Protein AF-A0A7S2ALZ5-F1 (afdb_monomer)

Sequence (145 aa):
DPTLLHVAWLVGDALRTEEKAVDFDRRNCAAEAILHHKRASARLAEAASLCPEGHPDKAAIADHAQDIATRTVYLQSLGGATATLPLEDHVGELEVTSLDLKAGVPPPPEQDVAALVAASGVSGQSAPLTEEGCRLVLALKSPEE

Foldseek 3Di:
DLLLLQLLQLQLVLVVLQVQLLVCLVVLVLVSNLVSLLSSLVSLCVSLVSDDPPDPLSVLSNQQSVLSVVVSVQSVVCVSDRDPDHSCVRHPDRDDDPRDSVSRDHDDPPDPPVNVVVVVPPPPPPPPCDPVVVVVVVVVPDDDD

Solvent-accessible surface area (backbone atoms only — not comparable to full-atom values): 8176 Å² total; per-residue (Å²): 107,76,60,60,27,39,29,18,23,31,43,47,52,15,52,62,34,32,55,52,12,51,55,26,46,78,68,66,37,54,70,61,14,40,55,25,23,52,56,15,20,52,31,19,43,50,21,29,71,66,41,57,90,87,45,86,44,32,60,51,38,37,50,48,17,50,25,32,45,51,45,32,52,52,57,58,72,45,74,79,53,79,81,85,70,65,65,69,84,43,39,76,83,82,75,66,87,80,69,56,50,85,69,28,44,79,76,78,81,77,77,49,68,68,54,50,51,63,71,66,66,68,72,80,69,71,71,76,86,40,73,68,57,54,49,54,59,53,57,74,69,54,78,83,130

Radius of gyration: 22.38 Å; Cα contacts 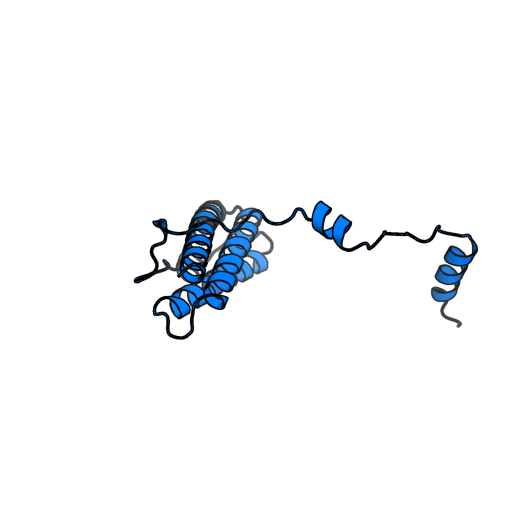(8 Å, |Δi|>4): 146; chains: 1; bounding box: 70×32×41 Å

pLDDT: mean 85.73, std 15.52, range [47.19, 98.31]

Organism: NCBI:txid327968

Nearest PDB structures (foldseek):
  6gsj-assembly1_BI  TM=6.627E-01  e=7.448E-01  Thermus thermophilus HB8
  2cpt-assembly1_A  TM=7.085E-01  e=2.474E+00  Homo sapiens
  6gow-assembly1_E  TM=6.614E-01  e=2.238E+00  Bacillus subtilis
  6ch3-assembly1_B  TM=7.756E-01  e=5.788E+00  Salmonella enterica subsp. enterica serovar Typhimurium str. LT2
  9ftz-assembly1_S  TM=4.470E-01  e=5.788E+00  Mycolicibacterium smegmatis

Structure (mmCIF, N/CA/C/O backbone):
data_AF-A0A7S2ALZ5-F1
#
_entry.id   AF-A0A7S2ALZ5-F1
#
loop_
_atom_site.group_PDB
_atom_site.id
_atom_site.type_symbol
_atom_site.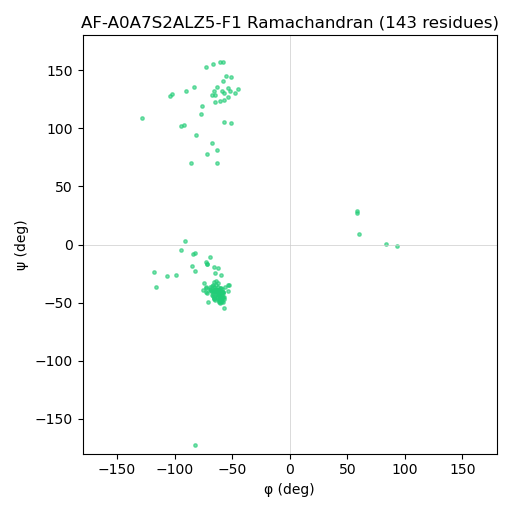label_atom_id
_atom_site.label_alt_id
_atom_site.label_comp_id
_atom_site.label_asym_id
_atom_site.label_entity_id
_atom_site.label_seq_id
_atom_site.pdbx_PDB_ins_code
_atom_site.Cartn_x
_atom_site.Cartn_y
_atom_site.Cartn_z
_atom_site.occupancy
_atom_site.B_iso_or_equiv
_atom_site.auth_seq_id
_atom_site.auth_comp_id
_atom_site.auth_asym_id
_atom_site.auth_atom_id
_atom_site.pdbx_PDB_model_num
ATOM 1 N N . ASP A 1 1 ? -16.090 4.361 17.098 1.00 82.56 1 ASP A N 1
ATOM 2 C CA . ASP A 1 1 ? -14.777 4.049 17.683 1.00 82.56 1 ASP A CA 1
ATOM 3 C C . ASP A 1 1 ? -13.731 4.894 16.960 1.00 82.56 1 ASP A C 1
ATOM 5 O O . ASP A 1 1 ? -13.648 4.769 15.741 1.00 82.56 1 ASP A O 1
ATOM 9 N N . PRO A 1 2 ? -13.012 5.799 17.650 1.00 86.06 2 PRO A N 1
ATOM 10 C CA . PRO A 1 2 ? -11.978 6.639 17.042 1.00 86.06 2 PRO A CA 1
ATOM 11 C C . PRO A 1 2 ? -10.908 5.848 16.280 1.00 86.06 2 PRO A C 1
ATOM 13 O O . PRO A 1 2 ? -10.455 6.305 15.234 1.00 86.06 2 PRO A O 1
ATOM 16 N N . THR A 1 3 ? -10.554 4.648 16.751 1.00 90.81 3 THR A N 1
ATOM 17 C CA . THR A 1 3 ? -9.565 3.791 16.084 1.00 90.81 3 THR A CA 1
ATOM 18 C C . THR A 1 3 ? -10.081 3.323 14.728 1.00 90.81 3 THR A C 1
ATOM 20 O O . THR A 1 3 ? -9.388 3.464 13.726 1.00 90.81 3 THR A O 1
ATOM 23 N N . LEU A 1 4 ? -11.331 2.855 14.654 1.00 92.56 4 LEU A N 1
ATOM 24 C CA . LEU A 1 4 ? -11.939 2.426 13.388 1.00 92.56 4 LEU A CA 1
ATOM 25 C C . LEU A 1 4 ? -12.124 3.582 12.395 1.00 92.56 4 LEU A C 1
ATOM 27 O O . LEU A 1 4 ? -11.995 3.366 11.195 1.00 92.56 4 LEU A O 1
ATOM 31 N N . LEU A 1 5 ? -12.372 4.809 12.869 1.00 93.12 5 LEU A N 1
ATOM 32 C CA . LEU A 1 5 ? -12.410 5.993 11.998 1.00 93.12 5 LEU A CA 1
ATOM 33 C C . LEU A 1 5 ? -11.033 6.299 11.396 1.00 93.12 5 LEU A C 1
ATOM 35 O O . LEU A 1 5 ? -10.941 6.707 10.239 1.00 93.12 5 LEU A O 1
ATOM 39 N N . HIS A 1 6 ? -9.964 6.089 12.161 1.00 93.25 6 HIS A N 1
ATOM 40 C CA . HIS A 1 6 ? -8.606 6.253 11.660 1.00 93.25 6 HIS A CA 1
ATOM 41 C C . HIS A 1 6 ? -8.217 5.135 10.679 1.00 93.25 6 HIS A C 1
ATOM 43 O O . HIS A 1 6 ? -7.687 5.426 9.609 1.00 93.25 6 HIS A O 1
ATOM 49 N N . VAL A 1 7 ? -8.576 3.880 10.975 1.00 95.50 7 VAL A N 1
ATOM 50 C CA . VAL A 1 7 ? -8.425 2.743 10.047 1.00 95.50 7 VAL A CA 1
ATOM 51 C C . VAL A 1 7 ? -9.174 3.018 8.737 1.00 95.50 7 VAL A C 1
ATOM 53 O O . VAL A 1 7 ? -8.593 2.884 7.665 1.00 95.50 7 VAL A O 1
ATOM 56 N N . ALA A 1 8 ? -10.425 3.485 8.803 1.00 95.56 8 ALA A N 1
ATOM 57 C CA . ALA A 1 8 ? -11.212 3.867 7.628 1.00 95.56 8 ALA A CA 1
ATOM 58 C C . ALA A 1 8 ? -10.537 4.958 6.793 1.00 95.56 8 ALA A C 1
ATOM 60 O O . ALA A 1 8 ? -10.517 4.880 5.563 1.00 95.56 8 ALA A O 1
ATOM 61 N N . TRP A 1 9 ? -9.942 5.955 7.451 1.00 95.38 9 TRP A N 1
ATOM 62 C CA . TRP A 1 9 ? -9.183 6.984 6.756 1.00 95.38 9 TRP A CA 1
ATOM 63 C C . TRP A 1 9 ? -7.930 6.427 6.075 1.00 95.38 9 TRP A C 1
ATOM 65 O O . TRP A 1 9 ? -7.713 6.731 4.901 1.00 95.38 9 TRP A O 1
ATOM 75 N N . LEU A 1 10 ? -7.135 5.606 6.773 1.00 96.62 10 LEU A N 1
ATOM 76 C CA . LEU A 1 10 ? -5.918 4.996 6.228 1.00 96.62 10 LEU A CA 1
ATOM 77 C C . LEU A 1 10 ? -6.230 4.149 4.993 1.00 96.62 10 LEU A C 1
ATOM 79 O O . LEU A 1 10 ? -5.565 4.301 3.968 1.00 96.62 10 LEU A O 1
ATOM 83 N N . VAL A 1 11 ? -7.277 3.319 5.062 1.00 97.31 11 VAL A N 1
ATOM 84 C CA . VAL A 1 11 ? -7.745 2.511 3.926 1.00 97.31 11 VAL A CA 1
ATOM 85 C C . VAL A 1 11 ? -8.172 3.417 2.771 1.00 97.31 11 VAL A C 1
ATOM 87 O O . VAL A 1 11 ? -7.693 3.257 1.652 1.00 97.31 11 VAL A O 1
ATOM 90 N N . GLY A 1 12 ? -9.005 4.429 3.028 1.00 95.94 12 GLY A N 1
ATOM 91 C CA . GLY A 1 12 ? -9.437 5.362 1.986 1.00 95.94 12 GLY A CA 1
ATOM 92 C C . GLY A 1 12 ? -8.280 6.140 1.341 1.00 95.94 12 GLY A C 1
ATOM 93 O O . GLY A 1 12 ? -8.304 6.399 0.137 1.00 95.94 12 GLY A O 1
ATOM 94 N N . ASP A 1 13 ? -7.263 6.526 2.115 1.00 95.94 13 ASP A N 1
ATOM 95 C CA . ASP A 1 13 ? -6.073 7.213 1.599 1.00 95.94 13 ASP A CA 1
ATOM 96 C C . ASP A 1 13 ? -5.146 6.291 0.809 1.00 95.94 13 ASP A C 1
ATOM 98 O O . ASP A 1 13 ? -4.592 6.700 -0.217 1.00 95.94 13 ASP A O 1
ATOM 102 N N . ALA A 1 14 ? -5.023 5.037 1.240 1.00 97.25 14 ALA A N 1
ATOM 103 C CA . ALA A 1 14 ? -4.302 4.019 0.500 1.00 97.25 14 ALA A CA 1
ATOM 104 C C . ALA A 1 14 ? -4.936 3.770 -0.870 1.00 97.25 14 ALA A C 1
ATOM 106 O O . ALA A 1 14 ? -4.219 3.847 -1.861 1.00 97.25 14 ALA A O 1
ATOM 107 N N . LEU A 1 15 ? -6.260 3.595 -0.947 1.00 96.56 15 LEU A N 1
ATOM 108 C CA . LEU A 1 15 ? -6.970 3.339 -2.208 1.00 96.56 15 LEU A CA 1
ATOM 109 C C . LEU A 1 15 ? -6.812 4.490 -3.216 1.00 96.56 15 LEU A C 1
ATOM 111 O O . LEU A 1 15 ? -6.507 4.265 -4.384 1.00 96.56 15 LEU A O 1
ATOM 115 N N . ARG A 1 16 ? -6.911 5.751 -2.771 1.00 95.81 16 ARG A N 1
ATOM 116 C CA . ARG A 1 16 ? -6.633 6.917 -3.641 1.00 95.81 16 ARG A CA 1
ATOM 117 C C . ARG A 1 16 ? -5.177 6.983 -4.102 1.00 95.81 16 ARG A C 1
ATOM 119 O O . ARG A 1 16 ? -4.868 7.547 -5.151 1.00 95.81 16 ARG A O 1
ATOM 126 N N . THR A 1 17 ? -4.254 6.504 -3.272 1.00 97.25 17 THR A N 1
ATOM 127 C CA . THR A 1 17 ? -2.826 6.463 -3.606 1.00 97.25 17 THR A CA 1
ATOM 128 C C . THR A 1 17 ? -2.531 5.335 -4.588 1.00 97.25 17 THR A C 1
ATOM 130 O O . THR A 1 17 ? -1.747 5.527 -5.514 1.00 97.25 17 THR A O 1
ATOM 133 N N . GLU A 1 18 ? -3.181 4.193 -4.407 1.00 97.81 18 GLU A N 1
ATOM 134 C CA . GLU A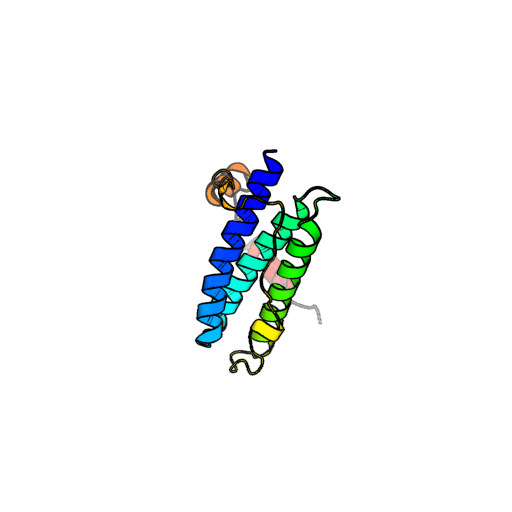 1 18 ? -3.115 3.031 -5.280 1.00 97.81 18 GLU A CA 1
ATOM 135 C C . GLU A 1 18 ? -3.676 3.333 -6.668 1.00 97.81 18 GLU A C 1
ATOM 137 O O . GLU A 1 18 ? -3.019 3.016 -7.649 1.00 97.81 18 GLU A O 1
ATOM 142 N N . GLU A 1 19 ? -4.802 4.040 -6.778 1.00 97.00 19 GLU A N 1
ATOM 143 C CA . GLU A 1 19 ? -5.361 4.455 -8.073 1.00 97.00 19 GLU A CA 1
ATOM 144 C C . GLU A 1 19 ? -4.327 5.215 -8.929 1.00 97.00 19 GLU A C 1
ATOM 146 O O . GLU A 1 19 ? -4.189 4.979 -10.131 1.00 97.00 19 GLU A O 1
ATOM 151 N N . LYS A 1 20 ? -3.519 6.076 -8.296 1.00 97.44 20 LYS A N 1
ATOM 152 C CA . LYS A 1 20 ? -2.401 6.761 -8.967 1.00 97.44 20 LYS A CA 1
ATOM 153 C C . LYS A 1 20 ? -1.290 5.793 -9.359 1.00 97.44 20 LYS A C 1
ATOM 155 O O . LYS A 1 20 ? -0.713 5.942 -10.432 1.00 97.44 20 LYS A O 1
ATOM 160 N N . ALA A 1 21 ? -0.971 4.830 -8.494 1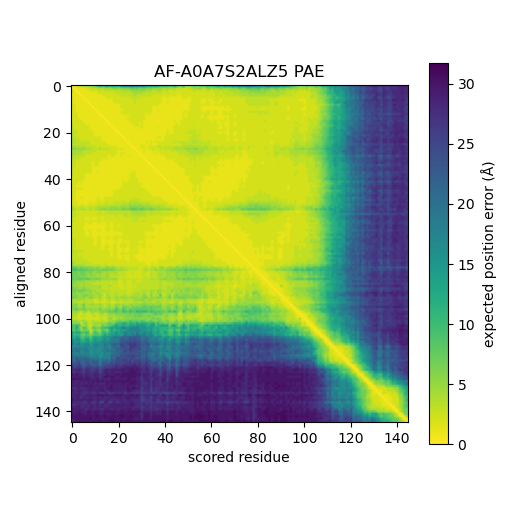.00 97.00 21 ALA A N 1
ATOM 161 C CA . ALA A 1 21 ? 0.015 3.796 -8.793 1.00 97.00 21 ALA A CA 1
ATOM 162 C C . ALA A 1 21 ? -0.396 2.991 -10.033 1.00 97.00 21 ALA A C 1
ATOM 164 O O . ALA A 1 21 ? 0.423 2.809 -10.928 1.00 97.00 21 ALA A O 1
ATOM 165 N N . VAL A 1 22 ? -1.674 2.611 -10.117 1.00 96.81 22 VAL A N 1
ATOM 166 C CA . VAL A 1 22 ? -2.269 1.884 -11.243 1.00 96.81 22 VAL A CA 1
ATOM 167 C C . VAL A 1 22 ? -2.175 2.688 -12.544 1.00 96.81 22 VAL A C 1
ATOM 169 O O . VAL A 1 22 ? -1.803 2.120 -13.570 1.00 96.81 22 VAL A O 1
ATOM 172 N N . ASP A 1 23 ? -2.461 3.999 -12.531 1.00 97.06 23 ASP A N 1
ATOM 173 C CA . ASP A 1 23 ? -2.283 4.851 -13.725 1.00 97.06 23 ASP A CA 1
ATOM 174 C C . ASP A 1 23 ? -0.825 4.848 -14.205 1.00 97.06 23 ASP A C 1
ATOM 176 O O . ASP 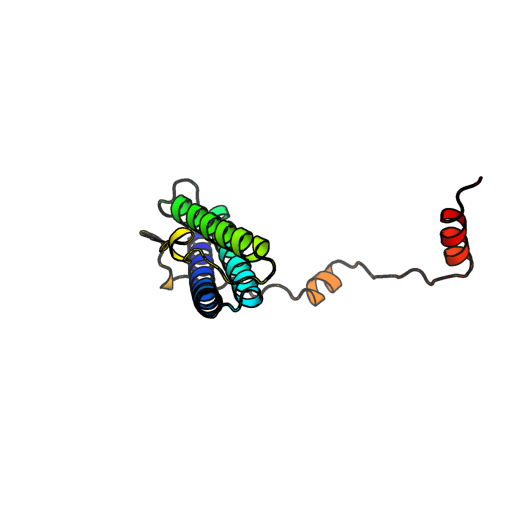A 1 23 ? -0.552 4.641 -15.389 1.00 97.06 23 ASP A O 1
ATOM 180 N N . PHE A 1 24 ? 0.128 5.020 -13.284 1.00 96.94 24 PHE A N 1
ATOM 181 C CA . PHE A 1 24 ? 1.549 4.990 -13.624 1.00 96.94 24 PHE A CA 1
ATOM 182 C C . PHE A 1 24 ? 2.017 3.614 -14.108 1.00 96.94 24 PHE A C 1
ATOM 184 O O . PHE A 1 24 ? 2.776 3.553 -15.076 1.00 96.94 24 PHE A O 1
ATOM 191 N N . ASP A 1 25 ? 1.552 2.524 -13.492 1.00 95.12 25 ASP A N 1
ATOM 192 C CA . ASP A 1 25 ? 1.874 1.149 -13.894 1.00 95.12 25 ASP A CA 1
ATOM 193 C C . ASP A 1 25 ? 1.398 0.896 -15.334 1.00 95.12 25 ASP A C 1
ATOM 195 O O . ASP A 1 25 ? 2.198 0.572 -16.213 1.00 95.12 25 ASP A O 1
ATOM 199 N N . ARG A 1 26 ? 0.133 1.223 -15.633 1.00 94.12 26 ARG A N 1
ATOM 200 C CA . ARG A 1 26 ? -0.455 1.101 -16.982 1.00 94.12 26 ARG A CA 1
ATOM 201 C C . ARG A 1 26 ? 0.266 1.939 -18.039 1.00 94.12 26 ARG A C 1
ATOM 203 O O . ARG A 1 26 ? 0.247 1.597 -19.221 1.00 94.12 26 ARG A O 1
ATOM 210 N N . ARG A 1 27 ? 0.914 3.031 -17.631 1.00 94.81 27 ARG A N 1
ATOM 211 C CA . ARG A 1 27 ? 1.710 3.913 -18.500 1.00 94.81 27 ARG A CA 1
ATOM 212 C C . ARG A 1 27 ? 3.187 3.520 -18.584 1.00 94.81 27 ARG A C 1
ATOM 214 O O . ARG A 1 27 ? 3.946 4.213 -19.258 1.00 94.81 27 ARG A O 1
ATOM 221 N N . ASN A 1 28 ? 3.597 2.421 -17.945 1.00 93.12 28 ASN A N 1
ATOM 222 C CA . ASN A 1 28 ? 4.988 1.975 -17.814 1.00 93.12 28 ASN A CA 1
ATOM 223 C C . ASN A 1 28 ? 5.915 2.995 -17.121 1.00 93.12 28 ASN A C 1
ATOM 225 O O . ASN A 1 28 ? 7.130 2.992 -17.324 1.00 93.12 28 ASN A O 1
ATOM 229 N N . CYS A 1 29 ? 5.363 3.852 -16.263 1.00 95.50 29 CYS A N 1
ATOM 230 C CA . CYS A 1 29 ? 6.114 4.758 -15.395 1.00 95.50 29 CYS A CA 1
ATOM 231 C C . CYS A 1 29 ? 6.495 4.028 -14.096 1.00 95.50 29 CYS A C 1
ATOM 233 O O . CYS A 1 29 ? 5.938 4.279 -13.026 1.00 95.50 29 CYS A O 1
ATOM 235 N N . ALA A 1 30 ? 7.414 3.061 -14.199 1.00 95.19 30 ALA A N 1
ATOM 236 C CA . ALA A 1 30 ? 7.697 2.112 -13.120 1.00 95.19 30 ALA A CA 1
ATOM 237 C C . ALA A 1 30 ? 8.167 2.777 -11.813 1.00 95.19 30 ALA A C 1
ATOM 239 O O . ALA A 1 30 ? 7.788 2.333 -10.732 1.00 95.19 30 ALA A O 1
ATOM 240 N N . ALA A 1 31 ? 8.970 3.844 -11.881 1.00 96.25 31 ALA A N 1
ATOM 241 C CA . ALA A 1 31 ? 9.493 4.510 -10.686 1.00 96.25 31 ALA A CA 1
ATOM 242 C C . ALA A 1 31 ? 8.375 5.166 -9.857 1.00 96.25 31 ALA A C 1
ATOM 244 O O . ALA A 1 31 ? 8.309 4.990 -8.637 1.00 96.25 31 ALA A O 1
ATOM 245 N N . GLU A 1 32 ? 7.471 5.883 -10.522 1.00 97.56 32 GLU A N 1
ATOM 246 C CA . GLU A 1 32 ? 6.300 6.505 -9.917 1.00 97.56 32 GLU A CA 1
ATOM 247 C C . GLU A 1 32 ? 5.307 5.451 -9.414 1.00 97.56 32 GLU A C 1
ATOM 249 O O . GLU A 1 32 ? 4.827 5.560 -8.283 1.00 97.56 32 GLU A O 1
ATOM 254 N N . ALA A 1 33 ? 5.062 4.394 -10.196 1.00 97.12 33 ALA A N 1
ATOM 255 C CA . ALA A 1 33 ? 4.212 3.276 -9.791 1.00 97.12 33 ALA A CA 1
ATOM 256 C C . ALA A 1 33 ? 4.728 2.616 -8.501 1.00 97.12 33 ALA A C 1
ATOM 258 O O . ALA A 1 33 ? 3.983 2.485 -7.531 1.00 97.12 33 ALA A O 1
ATOM 259 N N . ILE A 1 34 ? 6.027 2.294 -8.434 1.00 97.56 34 ILE A N 1
ATOM 260 C CA . ILE A 1 34 ? 6.682 1.724 -7.244 1.00 97.56 34 ILE A CA 1
ATOM 261 C C . ILE A 1 34 ? 6.529 2.650 -6.034 1.00 97.56 34 ILE A C 1
ATOM 263 O O . ILE A 1 34 ? 6.232 2.186 -4.932 1.00 97.56 34 ILE A O 1
ATOM 267 N N . LEU A 1 35 ? 6.744 3.958 -6.210 1.00 98.00 35 LEU A N 1
ATOM 268 C CA . LEU A 1 35 ? 6.614 4.927 -5.122 1.00 98.00 35 LEU A CA 1
ATOM 269 C C . LEU A 1 35 ? 5.191 4.936 -4.549 1.00 98.00 35 LEU A C 1
ATOM 271 O O . LEU A 1 35 ? 5.016 4.933 -3.328 1.00 98.00 35 LEU A O 1
ATOM 275 N N . HIS A 1 36 ? 4.184 4.969 -5.419 1.00 97.88 36 HIS A N 1
ATOM 276 C CA . HIS A 1 36 ? 2.789 5.026 -5.004 1.00 97.88 36 HIS A CA 1
ATOM 277 C C . HIS A 1 36 ? 2.296 3.692 -4.429 1.00 97.88 36 HIS A C 1
ATOM 279 O O . HIS A 1 36 ? 1.670 3.710 -3.370 1.00 97.88 36 HIS A O 1
ATOM 285 N N . HIS A 1 37 ? 2.665 2.547 -5.013 1.00 98.25 37 HIS A N 1
ATOM 286 C CA . HIS A 1 37 ? 2.339 1.234 -4.450 1.00 98.25 37 HIS A CA 1
ATOM 287 C C . HIS A 1 37 ? 2.931 1.046 -3.048 1.00 98.25 37 HIS A C 1
ATOM 289 O O . HIS A 1 37 ? 2.196 0.684 -2.135 1.00 98.25 37 HIS A O 1
ATOM 295 N N . LYS A 1 38 ? 4.202 1.410 -2.816 1.00 98.19 38 LYS A N 1
ATOM 296 C CA . LYS A 1 38 ? 4.805 1.360 -1.466 1.00 98.19 38 LYS A CA 1
ATOM 297 C C . LYS A 1 38 ? 4.048 2.197 -0.442 1.00 98.19 38 LYS A C 1
ATOM 299 O O . LYS A 1 38 ? 3.906 1.808 0.712 1.00 98.19 38 LYS A O 1
ATOM 304 N N . ARG A 1 39 ? 3.599 3.384 -0.851 1.00 97.88 39 ARG A N 1
ATOM 305 C CA . ARG A 1 39 ? 2.846 4.295 0.017 1.00 97.88 39 ARG A CA 1
ATOM 306 C C . ARG A 1 39 ? 1.454 3.762 0.341 1.00 97.88 39 ARG A C 1
ATOM 308 O O . ARG A 1 39 ? 0.990 3.996 1.455 1.00 97.88 39 ARG A O 1
ATOM 315 N N . ALA A 1 40 ? 0.802 3.099 -0.611 1.00 98.12 40 ALA A N 1
ATOM 316 C CA . ALA A 1 40 ? -0.494 2.464 -0.409 1.00 98.12 40 ALA A CA 1
ATOM 317 C C . ALA A 1 40 ? -0.370 1.219 0.484 1.00 98.12 40 ALA A C 1
ATOM 319 O O . ALA A 1 40 ? -1.061 1.135 1.497 1.00 98.12 40 ALA A O 1
ATOM 320 N N . SER A 1 41 ? 0.574 0.316 0.189 1.00 98.25 41 SER A N 1
ATOM 321 C CA . SER A 1 41 ? 0.787 -0.901 0.982 1.00 98.25 41 SER A CA 1
ATOM 322 C C . SER A 1 41 ? 1.164 -0.591 2.429 1.00 98.25 41 SER A C 1
ATOM 324 O O . SER A 1 41 ? 0.647 -1.225 3.342 1.00 98.25 41 SER A O 1
ATOM 326 N N . ALA A 1 42 ? 2.009 0.420 2.665 1.00 98.06 42 ALA A N 1
ATOM 327 C CA . ALA A 1 42 ? 2.381 0.834 4.017 1.00 98.06 42 ALA A CA 1
ATOM 328 C C . ALA A 1 42 ? 1.169 1.315 4.834 1.00 98.06 42 ALA A C 1
ATOM 330 O O . ALA A 1 42 ? 1.012 0.916 5.984 1.00 98.06 42 ALA A O 1
ATOM 331 N N . ARG A 1 43 ? 0.281 2.116 4.228 1.00 97.44 43 ARG A N 1
ATOM 332 C CA . ARG A 1 43 ? -0.948 2.595 4.882 1.00 97.44 43 ARG A CA 1
ATOM 333 C C . ARG A 1 43 ? -1.933 1.469 5.176 1.00 97.44 43 ARG A C 1
ATOM 335 O O . ARG A 1 43 ? -2.559 1.479 6.229 1.00 97.44 43 ARG A O 1
ATOM 342 N N . LEU A 1 44 ? -2.082 0.504 4.267 1.00 98.25 44 LEU A N 1
ATOM 343 C CA . LEU A 1 44 ? -2.950 -0.657 4.494 1.00 98.25 44 LEU A CA 1
ATOM 344 C C . LEU A 1 44 ? -2.383 -1.572 5.581 1.00 98.25 44 LEU A C 1
ATOM 346 O O . LEU A 1 44 ? -3.131 -2.025 6.439 1.00 98.25 44 LEU A O 1
ATOM 350 N N . ALA A 1 45 ? -1.065 -1.782 5.607 1.00 98.19 45 ALA A N 1
ATOM 351 C CA . ALA A 1 45 ? -0.409 -2.534 6.672 1.00 98.19 45 ALA A CA 1
ATOM 352 C C . ALA A 1 45 ? -0.588 -1.852 8.040 1.00 98.19 45 ALA A C 1
ATOM 354 O O . ALA A 1 45 ? -0.899 -2.515 9.031 1.00 98.19 45 ALA A O 1
ATOM 355 N N . GLU A 1 46 ? -0.461 -0.524 8.093 1.00 97.62 46 GLU A N 1
ATOM 356 C CA . GLU A 1 46 ? -0.764 0.259 9.292 1.00 97.62 46 GLU A CA 1
ATOM 357 C C . GLU A 1 46 ? -2.237 0.107 9.698 1.00 97.62 46 GLU A C 1
ATOM 359 O O . GLU A 1 46 ? -2.526 -0.245 10.844 1.00 97.62 46 GLU A O 1
ATOM 364 N N . ALA A 1 47 ? -3.167 0.266 8.752 1.00 96.94 47 ALA A N 1
ATOM 365 C CA . ALA A 1 47 ? -4.598 0.097 8.983 1.00 96.94 47 ALA A CA 1
ATOM 366 C C . ALA A 1 47 ? -4.929 -1.296 9.540 1.00 96.94 47 ALA A C 1
ATOM 368 O O . ALA A 1 47 ? -5.658 -1.403 10.526 1.00 96.94 47 ALA A O 1
ATOM 369 N N . ALA A 1 48 ? -4.355 -2.355 8.965 1.00 97.50 48 ALA A N 1
ATOM 370 C CA . ALA A 1 48 ? -4.512 -3.725 9.442 1.00 97.50 48 ALA A CA 1
ATOM 371 C C . ALA A 1 48 ? -3.958 -3.908 10.864 1.00 97.50 48 ALA A C 1
ATOM 373 O O . ALA A 1 48 ? -4.580 -4.593 11.678 1.00 97.50 48 ALA A O 1
ATOM 374 N N . SER A 1 49 ? -2.825 -3.275 11.190 1.00 97.50 49 SER A N 1
ATOM 375 C CA . SER A 1 49 ? -2.229 -3.353 12.531 1.00 97.50 49 SER A CA 1
ATOM 376 C C . SER A 1 49 ? -3.086 -2.678 13.609 1.00 97.50 49 SER A C 1
ATOM 378 O O . SER A 1 49 ? -3.170 -3.176 14.730 1.00 97.50 49 SER A O 1
ATOM 380 N N . LEU A 1 50 ? -3.766 -1.581 13.258 1.00 96.31 50 LEU A N 1
ATOM 381 C CA . LEU A 1 50 ? -4.655 -0.831 14.150 1.00 96.31 50 LEU A CA 1
ATOM 382 C C . LEU A 1 50 ? -6.073 -1.412 14.208 1.00 96.31 50 LEU A C 1
ATOM 384 O O . LEU A 1 50 ? -6.832 -1.114 15.132 1.00 96.31 50 LEU A O 1
ATOM 388 N N . CYS A 1 51 ? -6.445 -2.235 13.228 1.00 96.12 51 CYS A N 1
ATOM 389 C CA . CYS A 1 51 ? -7.747 -2.876 13.177 1.00 96.12 51 CYS A CA 1
ATOM 390 C C . CYS A 1 51 ? -7.885 -3.905 14.323 1.00 96.12 51 CYS A C 1
ATOM 392 O O . CYS A 1 51 ? -7.005 -4.765 14.484 1.00 96.12 51 CYS A O 1
ATOM 394 N N . PRO A 1 52 ? -8.971 -3.853 15.123 1.00 95.81 52 PRO A N 1
ATOM 395 C CA . PRO A 1 52 ? -9.196 -4.788 16.220 1.00 95.81 52 PRO A CA 1
ATOM 396 C C . PRO A 1 52 ? -9.161 -6.251 15.774 1.00 95.81 52 PRO A C 1
ATOM 398 O O . PRO A 1 52 ? -9.631 -6.602 14.689 1.00 95.81 52 PRO A O 1
ATOM 401 N N . GLU A 1 53 ? -8.646 -7.122 16.641 1.00 94.38 53 GLU A N 1
ATOM 402 C CA . GLU A 1 53 ? -8.714 -8.566 16.415 1.00 94.38 53 GLU A CA 1
ATOM 403 C C . GLU A 1 53 ? -10.172 -9.026 16.287 1.00 94.38 53 GLU A C 1
ATOM 405 O O . GLU A 1 53 ? -11.026 -8.665 17.097 1.00 94.38 53 GLU A O 1
ATOM 410 N N . GLY A 1 54 ? -10.457 -9.818 15.250 1.00 92.44 54 GLY A N 1
ATOM 411 C CA . GLY A 1 54 ? -11.805 -10.302 14.941 1.00 92.44 54 GLY A CA 1
ATOM 412 C C . GLY A 1 54 ? -12.685 -9.340 14.134 1.00 92.44 54 GLY A C 1
ATOM 413 O O . GLY A 1 54 ? -13.822 -9.698 13.828 1.00 92.44 54 GLY A O 1
ATOM 414 N N . HIS A 1 55 ? -12.196 -8.153 13.756 1.00 95.44 55 HIS A N 1
ATOM 415 C CA . HIS A 1 55 ? -12.909 -7.297 12.806 1.00 95.44 55 HIS A CA 1
ATOM 416 C C . HIS A 1 55 ? -12.963 -7.972 11.420 1.00 95.44 55 HIS A C 1
ATOM 418 O O . HIS A 1 55 ? -11.920 -8.420 10.935 1.00 95.44 55 HIS A O 1
ATOM 424 N N . PRO A 1 56 ? -14.133 -8.035 10.753 1.00 96.12 56 PRO A N 1
ATOM 425 C CA . PRO A 1 56 ? -14.307 -8.826 9.530 1.00 96.12 56 PRO A CA 1
ATOM 426 C C . PRO A 1 56 ? -13.415 -8.359 8.373 1.00 96.12 56 PRO A C 1
ATOM 428 O O . PRO A 1 56 ? -12.925 -9.184 7.611 1.00 96.12 56 PRO A O 1
ATOM 431 N N . ASP A 1 57 ? -13.137 -7.056 8.283 1.00 96.56 57 ASP A N 1
ATOM 432 C CA . ASP A 1 57 ? -12.326 -6.497 7.192 1.00 96.56 57 ASP A CA 1
ATOM 433 C C . ASP A 1 57 ? -10.803 -6.589 7.436 1.00 96.56 57 ASP A C 1
ATOM 435 O O . ASP A 1 57 ? -10.019 -6.278 6.543 1.00 96.56 57 ASP A O 1
ATOM 439 N N . LYS A 1 58 ? -10.345 -6.997 8.633 1.00 97.00 58 LYS A N 1
ATOM 440 C CA . LYS A 1 58 ? -8.914 -6.945 8.996 1.00 97.00 58 LYS A CA 1
ATOM 441 C C . LYS A 1 58 ? -8.040 -7.793 8.069 1.00 97.00 58 LYS A C 1
ATOM 443 O O . LYS A 1 58 ? -6.991 -7.325 7.631 1.00 97.00 58 LYS A O 1
ATOM 448 N N . ALA A 1 59 ? -8.468 -9.026 7.796 1.00 96.88 59 ALA A N 1
ATOM 449 C CA . ALA A 1 59 ? -7.730 -9.950 6.939 1.00 96.88 59 ALA A CA 1
ATOM 450 C C . ALA A 1 59 ? -7.656 -9.425 5.499 1.00 96.88 59 ALA A C 1
ATOM 452 O O . ALA A 1 59 ? -6.565 -9.308 4.959 1.00 96.88 59 ALA A O 1
ATOM 453 N N . ALA A 1 60 ? -8.788 -8.981 4.941 1.00 97.44 60 ALA A N 1
ATOM 454 C CA . ALA A 1 60 ? -8.845 -8.423 3.591 1.00 97.44 60 ALA A CA 1
ATOM 455 C C . ALA A 1 60 ? -7.917 -7.206 3.414 1.00 97.44 60 ALA A C 1
ATOM 457 O O . ALA A 1 60 ? -7.211 -7.103 2.416 1.00 97.44 60 ALA A O 1
ATOM 458 N N . ILE A 1 61 ? -7.859 -6.306 4.406 1.00 98.00 61 ILE A N 1
ATOM 459 C CA . ILE A 1 61 ? -6.944 -5.152 4.380 1.00 98.00 61 ILE A CA 1
ATOM 460 C C . ILE A 1 61 ? -5.475 -5.610 4.388 1.00 98.00 61 ILE A C 1
ATOM 462 O O . ILE A 1 61 ? -4.652 -5.042 3.668 1.00 98.00 61 ILE A O 1
ATOM 466 N N . ALA A 1 62 ? -5.134 -6.613 5.204 1.00 98.12 62 ALA A N 1
ATOM 467 C CA . ALA A 1 62 ? -3.773 -7.136 5.304 1.00 98.12 62 ALA A CA 1
ATOM 468 C C . ALA A 1 62 ? -3.331 -7.859 4.021 1.00 98.12 62 ALA A C 1
ATOM 470 O O . ALA A 1 62 ? -2.218 -7.628 3.546 1.00 98.12 62 ALA A O 1
ATOM 471 N N . ASP A 1 63 ? -4.210 -8.682 3.451 1.00 97.69 63 ASP A N 1
ATOM 472 C CA . ASP A 1 63 ? -3.953 -9.421 2.215 1.00 97.69 63 ASP A CA 1
ATOM 473 C C . ASP A 1 63 ? -3.743 -8.446 1.047 1.00 97.69 63 ASP A C 1
ATOM 475 O O . ASP A 1 63 ? -2.722 -8.512 0.363 1.00 97.69 63 ASP A O 1
ATOM 479 N N . HIS A 1 64 ? -4.605 -7.430 0.914 1.00 98.12 64 HIS A N 1
ATOM 480 C CA . HIS A 1 64 ? -4.453 -6.399 -0.121 1.00 98.12 64 HIS A CA 1
ATOM 481 C C . HIS A 1 64 ? -3.150 -5.596 0.027 1.00 98.12 64 HIS A C 1
ATOM 483 O O . HIS A 1 64 ? -2.482 -5.267 -0.955 1.00 98.12 64 HIS A O 1
ATOM 489 N N . ALA A 1 65 ? -2.718 -5.316 1.263 1.00 98.31 65 ALA A N 1
ATOM 490 C CA . ALA A 1 65 ? -1.417 -4.689 1.507 1.00 98.31 65 ALA A CA 1
ATOM 491 C C . ALA A 1 65 ? -0.256 -5.547 0.968 1.00 98.31 65 ALA A C 1
ATOM 493 O O . ALA A 1 65 ? 0.705 -5.012 0.400 1.00 98.31 65 ALA A O 1
ATOM 494 N N . GLN A 1 66 ? -0.341 -6.868 1.147 1.00 98.19 66 GLN A N 1
ATOM 495 C CA . GLN A 1 66 ? 0.669 -7.828 0.708 1.00 98.19 66 GLN A CA 1
ATOM 496 C C . GLN A 1 66 ? 0.674 -8.009 -0.815 1.00 98.19 66 GLN A C 1
ATOM 498 O O . GLN A 1 66 ? 1.748 -8.095 -1.419 1.00 98.19 66 GLN A O 1
ATOM 503 N N . ASP A 1 67 ? -0.492 -8.001 -1.445 1.00 97.88 67 ASP A N 1
ATOM 504 C CA . ASP A 1 67 ? -0.667 -8.053 -2.898 1.00 97.88 67 ASP A CA 1
ATOM 505 C C . ASP A 1 67 ? 0.015 -6.857 -3.584 1.00 97.88 67 ASP A C 1
ATOM 507 O O . ASP A 1 67 ? 0.893 -7.017 -4.444 1.00 97.88 67 ASP A O 1
ATOM 511 N N . ILE A 1 68 ? -0.249 -5.639 -3.095 1.00 98.25 68 ILE A N 1
ATOM 512 C CA . ILE A 1 68 ? 0.420 -4.416 -3.569 1.00 98.25 68 ILE A CA 1
ATOM 513 C C . ILE A 1 68 ? 1.940 -4.471 -3.335 1.00 98.25 68 ILE A C 1
ATOM 515 O O . ILE A 1 68 ? 2.738 -4.044 -4.184 1.00 98.25 68 ILE A O 1
ATOM 519 N N . ALA A 1 69 ? 2.378 -4.988 -2.184 1.00 97.94 69 ALA A N 1
ATOM 520 C CA . ALA A 1 69 ? 3.801 -5.142 -1.889 1.00 97.94 69 ALA A CA 1
ATOM 521 C C . ALA A 1 69 ? 4.472 -6.133 -2.857 1.00 97.94 69 ALA A C 1
ATOM 523 O O . ALA A 1 69 ? 5.579 -5.877 -3.336 1.00 97.94 69 ALA A O 1
ATOM 524 N N . THR A 1 70 ? 3.785 -7.216 -3.214 1.00 97.94 70 THR A N 1
ATOM 525 C CA . THR A 1 70 ? 4.256 -8.194 -4.202 1.00 97.94 70 THR A CA 1
ATOM 526 C C . THR A 1 70 ? 4.398 -7.552 -5.581 1.00 97.94 70 THR A C 1
ATOM 528 O O . THR A 1 70 ? 5.454 -7.686 -6.207 1.00 97.94 70 THR A O 1
ATOM 531 N N . ARG A 1 71 ? 3.410 -6.757 -6.024 1.00 97.81 71 ARG A N 1
ATOM 532 C CA . ARG A 1 71 ? 3.513 -5.988 -7.278 1.00 97.81 71 ARG A CA 1
ATOM 533 C C . ARG A 1 71 ? 4.705 -5.036 -7.268 1.00 97.81 71 ARG A C 1
ATOM 535 O O . ARG A 1 71 ? 5.438 -4.942 -8.250 1.00 97.81 71 ARG A O 1
ATOM 542 N N . THR A 1 72 ? 4.946 -4.374 -6.139 1.00 97.81 72 THR A N 1
ATOM 543 C CA . THR A 1 72 ? 6.105 -3.491 -5.961 1.00 97.81 72 THR A CA 1
ATOM 544 C C . THR A 1 72 ? 7.420 -4.243 -6.174 1.00 97.81 72 THR A C 1
ATOM 546 O O . THR A 1 72 ? 8.279 -3.771 -6.919 1.00 97.81 72 THR A O 1
ATOM 549 N N . VAL A 1 73 ? 7.584 -5.412 -5.545 1.00 97.94 73 VAL A N 1
ATOM 550 C CA . VAL A 1 73 ? 8.790 -6.243 -5.689 1.00 97.94 73 VAL A CA 1
ATOM 551 C C . VAL A 1 73 ? 8.972 -6.690 -7.138 1.00 97.94 73 VAL A C 1
ATOM 553 O O . VAL A 1 73 ? 10.082 -6.599 -7.665 1.00 97.94 73 VAL A O 1
ATOM 556 N N . TYR A 1 74 ? 7.890 -7.102 -7.803 1.00 97.62 74 TYR A N 1
ATOM 557 C CA . TYR A 1 74 ? 7.916 -7.445 -9.223 1.00 97.62 74 TYR A CA 1
ATOM 558 C C . TYR A 1 74 ? 8.431 -6.278 -10.074 1.00 97.62 74 TYR A C 1
ATOM 560 O O . TYR A 1 74 ? 9.443 -6.431 -10.759 1.00 97.62 74 TYR A O 1
ATOM 568 N N . LEU A 1 75 ? 7.827 -5.090 -9.969 1.00 97.25 75 LEU A N 1
ATOM 569 C CA . LEU A 1 75 ? 8.252 -3.909 -10.730 1.00 97.25 75 LEU A CA 1
ATOM 570 C C . LEU A 1 75 ? 9.713 -3.525 -10.451 1.00 97.25 75 LEU A C 1
ATOM 572 O O . LEU A 1 75 ? 10.447 -3.157 -11.366 1.00 97.25 75 LEU A O 1
ATOM 576 N N . GLN A 1 76 ? 10.164 -3.639 -9.198 1.00 97.38 76 GLN A N 1
ATOM 577 C CA . GLN A 1 76 ? 11.564 -3.395 -8.842 1.00 97.38 76 GLN A CA 1
ATOM 578 C C . GLN A 1 76 ? 12.512 -4.412 -9.489 1.00 97.38 76 GLN A C 1
ATOM 580 O O . GLN A 1 76 ? 13.588 -4.031 -9.950 1.00 97.38 76 GLN A O 1
ATOM 585 N N . SER A 1 77 ? 12.117 -5.687 -9.547 1.00 97.50 77 SER A N 1
ATOM 586 C CA . SER A 1 77 ? 12.932 -6.763 -10.125 1.00 97.50 77 SER A CA 1
ATOM 587 C C . SER A 1 77 ? 13.181 -6.597 -11.626 1.00 97.50 77 SER A C 1
ATOM 589 O O . SER A 1 77 ? 14.195 -7.067 -12.136 1.00 97.50 77 SER A O 1
ATOM 591 N N . LEU A 1 78 ? 12.297 -5.877 -12.323 1.00 96.25 78 LEU A N 1
ATOM 592 C CA . LEU A 1 78 ? 12.430 -5.588 -13.750 1.00 96.25 78 LEU A CA 1
ATOM 593 C C . LEU A 1 78 ? 13.541 -4.577 -14.061 1.00 96.25 78 LEU A C 1
ATOM 595 O O . LEU A 1 78 ? 13.941 -4.459 -15.217 1.00 96.25 78 LEU A O 1
ATOM 599 N N . GLY A 1 79 ? 14.029 -3.816 -13.074 1.00 93.12 79 GLY A N 1
ATOM 600 C CA . GLY A 1 79 ? 15.128 -2.866 -13.279 1.00 93.12 79 GLY A CA 1
ATOM 601 C C . GLY A 1 79 ? 14.843 -1.793 -14.339 1.00 93.12 79 GLY A C 1
ATOM 602 O O . GLY A 1 79 ? 15.766 -1.327 -15.001 1.00 93.12 79 GLY A O 1
ATOM 603 N N . GLY A 1 80 ? 13.571 -1.424 -14.527 1.00 90.44 80 GLY A N 1
ATOM 604 C CA . GLY A 1 80 ? 13.128 -0.470 -15.550 1.00 90.44 80 GLY A CA 1
ATOM 605 C C . GLY A 1 80 ? 12.682 -1.101 -16.873 1.00 90.44 80 GLY A C 1
ATOM 606 O O . GLY A 1 80 ? 12.252 -0.374 -17.766 1.00 90.44 80 GLY A O 1
ATOM 607 N N . ALA A 1 81 ? 12.743 -2.429 -17.011 1.00 93.25 81 ALA A N 1
ATOM 608 C CA . ALA A 1 81 ? 12.084 -3.118 -18.115 1.00 93.25 81 ALA A CA 1
ATOM 609 C C . ALA A 1 81 ? 10.550 -3.004 -18.013 1.00 93.25 81 ALA A C 1
ATOM 611 O O . ALA A 1 81 ? 9.986 -2.823 -16.934 1.00 93.25 81 ALA A O 1
ATOM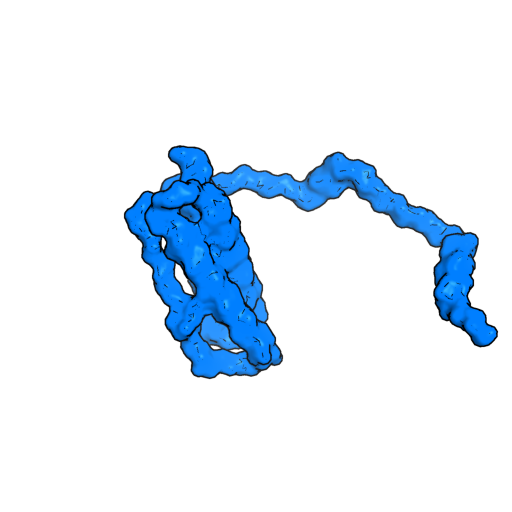 612 N N . THR A 1 82 ? 9.878 -3.127 -19.157 1.00 93.06 82 THR A N 1
ATOM 613 C CA . THR A 1 82 ? 8.414 -3.114 -19.261 1.00 93.06 82 THR A CA 1
ATOM 614 C C . THR A 1 82 ? 7.801 -4.294 -18.508 1.00 93.06 82 THR A C 1
ATOM 616 O O . THR A 1 82 ? 8.261 -5.429 -18.650 1.00 93.06 82 THR A O 1
ATOM 619 N N . ALA A 1 83 ? 6.740 -4.032 -17.743 1.00 94.38 83 ALA A N 1
ATOM 620 C CA . ALA A 1 83 ? 5.971 -5.080 -17.085 1.00 94.38 83 ALA A CA 1
ATOM 621 C C . ALA A 1 83 ? 5.291 -5.980 -18.125 1.00 94.38 83 ALA A C 1
ATOM 623 O O . ALA A 1 83 ? 4.615 -5.508 -19.037 1.00 94.38 83 ALA A O 1
ATOM 624 N N . THR A 1 84 ? 5.483 -7.288 -17.989 1.00 93.38 84 THR A N 1
ATOM 625 C CA . THR A 1 84 ? 4.875 -8.306 -18.858 1.00 93.38 84 THR A CA 1
ATOM 626 C C . THR A 1 84 ? 3.641 -8.938 -18.235 1.00 93.38 84 THR A C 1
ATOM 628 O O . THR A 1 84 ? 2.770 -9.411 -18.960 1.00 93.38 84 THR A O 1
ATOM 631 N N . LEU A 1 85 ? 3.568 -8.946 -16.904 1.00 93.94 85 LEU A N 1
ATOM 632 C CA . LEU A 1 85 ? 2.407 -9.416 -16.168 1.00 93.94 85 LEU A CA 1
ATOM 633 C C . LEU A 1 85 ? 1.453 -8.243 -15.922 1.00 93.94 85 LEU A C 1
ATOM 635 O O . LEU A 1 85 ? 1.913 -7.187 -15.453 1.00 93.94 85 LEU A O 1
ATOM 639 N N . PRO A 1 86 ? 0.150 -8.412 -16.196 1.00 93.44 86 PRO A N 1
ATOM 640 C CA . PRO A 1 86 ? -0.842 -7.400 -15.876 1.00 93.44 86 PRO A CA 1
ATOM 641 C C . PRO A 1 86 ? -0.867 -7.131 -14.366 1.00 93.44 86 PRO A C 1
ATOM 643 O O . PRO A 1 86 ? -0.410 -7.933 -13.543 1.00 93.44 86 PRO A O 1
ATOM 646 N N . LEU A 1 87 ? -1.347 -5.945 -14.005 1.00 93.12 87 LEU A N 1
ATOM 647 C CA . LEU A 1 87 ? -1.441 -5.527 -12.609 1.00 93.12 87 LEU A CA 1
ATOM 648 C C . LEU A 1 87 ? -2.429 -6.414 -11.846 1.00 93.12 87 LEU A C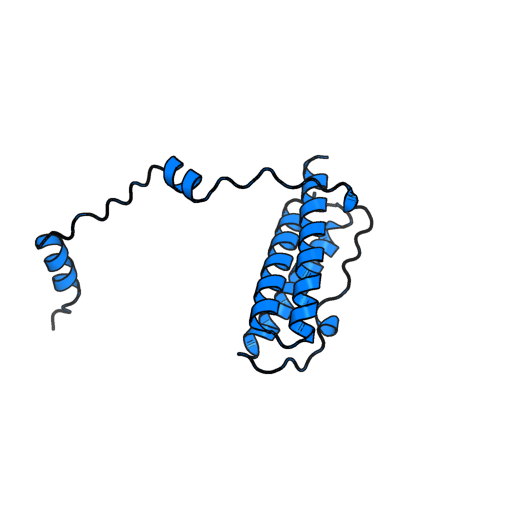 1
ATOM 650 O O . LEU A 1 87 ? -2.156 -6.806 -10.716 1.00 93.12 87 LEU A O 1
ATOM 654 N N . GLU A 1 88 ? -3.519 -6.781 -12.509 1.00 93.38 88 GLU A N 1
ATOM 655 C CA . GLU A 1 88 ? -4.644 -7.539 -11.970 1.00 93.38 88 GLU A CA 1
ATOM 656 C C . GLU A 1 88 ? -4.259 -8.979 -11.566 1.00 93.38 88 GLU A C 1
ATOM 658 O O . GLU A 1 88 ? -4.931 -9.581 -10.737 1.00 93.38 88 GLU A O 1
ATOM 663 N N . ASP A 1 89 ? -3.137 -9.508 -12.075 1.00 92.56 89 ASP A N 1
ATOM 664 C CA . ASP A 1 89 ? -2.574 -10.798 -11.634 1.00 92.56 89 ASP A CA 1
ATOM 665 C C . ASP A 1 89 ? -1.923 -10.718 -10.241 1.00 92.56 89 ASP A C 1
ATOM 667 O O . ASP A 1 89 ? -1.607 -11.746 -9.643 1.00 92.56 89 ASP A O 1
ATOM 671 N N . HIS A 1 90 ? -1.667 -9.505 -9.744 1.00 91.25 90 HIS A N 1
ATOM 672 C CA . HIS A 1 90 ? -1.034 -9.262 -8.447 1.00 91.25 90 HIS A CA 1
ATOM 673 C C . HIS A 1 90 ? -1.947 -8.540 -7.470 1.00 91.25 90 HIS A C 1
ATOM 675 O O . HIS A 1 90 ? -1.827 -8.768 -6.277 1.00 91.25 90 HIS A O 1
ATOM 681 N N . VAL A 1 91 ? -2.767 -7.613 -7.965 1.00 92.50 91 VAL A N 1
ATOM 682 C CA . VAL A 1 91 ? -3.533 -6.675 -7.147 1.00 92.50 91 VAL A CA 1
ATOM 683 C C . VAL A 1 91 ? -4.992 -6.749 -7.571 1.00 92.50 91 VAL A C 1
ATOM 685 O O . VAL A 1 91 ? -5.347 -6.317 -8.670 1.00 92.50 91 VAL A O 1
ATOM 688 N N . GLY A 1 92 ? -5.814 -7.332 -6.701 1.00 90.56 92 GLY A N 1
ATOM 689 C CA . GLY A 1 92 ? -7.263 -7.387 -6.862 1.00 90.56 92 GLY A CA 1
ATOM 690 C C . GLY A 1 92 ? -7.962 -6.112 -6.388 1.00 90.56 92 GLY A C 1
ATOM 691 O O . GLY A 1 92 ? -7.329 -5.118 -6.040 1.00 90.56 92 GLY A O 1
ATOM 692 N N . GLU A 1 93 ? -9.292 -6.138 -6.363 1.00 91.06 93 GLU A N 1
ATOM 693 C CA . GLU A 1 93 ? -10.073 -5.097 -5.692 1.00 91.06 93 GLU A CA 1
ATOM 694 C C . GLU A 1 93 ? -10.162 -5.398 -4.191 1.00 91.06 93 GLU A C 1
ATOM 696 O O . GLU A 1 93 ? -10.434 -6.530 -3.788 1.00 91.06 93 GLU A O 1
ATOM 701 N N . LEU A 1 94 ? -9.969 -4.377 -3.353 1.00 93.81 94 LEU A N 1
ATOM 702 C CA . LEU A 1 94 ? -10.201 -4.506 -1.918 1.00 93.81 94 LEU A CA 1
ATOM 703 C C . LEU A 1 94 ? -11.702 -4.460 -1.617 1.00 93.81 94 LEU A C 1
ATOM 705 O O . LEU A 1 94 ? -12.337 -3.406 -1.705 1.00 93.81 94 LEU A O 1
ATOM 709 N N . GLU A 1 95 ? -12.244 -5.582 -1.160 1.00 90.25 95 GLU A N 1
ATOM 710 C CA . GLU A 1 95 ? -13.617 -5.665 -0.671 1.00 90.25 95 GLU A CA 1
ATOM 711 C C . GLU A 1 95 ? -13.668 -5.425 0.845 1.00 90.25 95 GLU A C 1
ATOM 713 O O . GLU A 1 95 ? -13.349 -6.299 1.650 1.00 90.25 95 GLU A O 1
ATOM 718 N N . VAL A 1 96 ? -14.091 -4.223 1.249 1.00 89.25 96 VAL A N 1
ATOM 719 C CA . VAL A 1 96 ? -14.446 -3.916 2.644 1.00 89.25 96 VAL A CA 1
ATOM 720 C C . VAL A 1 96 ? -15.961 -3.911 2.806 1.00 89.25 96 VAL A C 1
ATOM 722 O O . VAL A 1 96 ? -16.683 -3.259 2.053 1.00 89.25 96 VAL A O 1
ATOM 725 N N . THR A 1 97 ? -16.453 -4.642 3.802 1.00 87.38 97 THR A N 1
ATOM 726 C CA . THR A 1 97 ? -17.891 -4.883 3.994 1.00 87.38 97 THR A CA 1
ATOM 727 C C . THR A 1 97 ? -18.482 -4.113 5.166 1.00 87.38 97 THR A C 1
ATOM 729 O O . THR A 1 97 ? -19.675 -3.807 5.157 1.00 87.38 97 THR A O 1
ATOM 732 N N . SER A 1 98 ? -17.669 -3.782 6.173 1.00 87.00 98 SER A N 1
ATOM 733 C CA . SER A 1 98 ? -18.140 -3.152 7.412 1.00 87.00 98 SER A CA 1
ATOM 734 C C . SER A 1 98 ? -17.552 -1.762 7.669 1.00 87.00 98 SER A C 1
ATOM 736 O O . SER A 1 98 ? -18.168 -0.951 8.362 1.00 87.00 98 SER A O 1
ATOM 738 N N . LEU A 1 99 ? -16.387 -1.462 7.094 1.00 89.44 99 LEU A N 1
ATOM 739 C CA . LEU A 1 99 ? -15.700 -0.187 7.257 1.00 89.44 99 LEU A CA 1
ATOM 740 C C . LEU A 1 99 ? -16.362 0.923 6.417 1.00 89.44 99 LEU A C 1
ATOM 742 O O . LEU A 1 99 ? -16.374 0.866 5.188 1.00 89.44 99 LEU A O 1
ATOM 746 N N . ASP A 1 100 ? -16.861 1.983 7.063 1.00 90.56 100 ASP A N 1
ATOM 747 C CA . ASP A 1 100 ? -17.341 3.174 6.348 1.00 90.56 100 ASP A CA 1
ATOM 748 C C . ASP A 1 100 ? -16.170 4.093 5.976 1.00 90.56 100 ASP A C 1
ATOM 750 O O . ASP A 1 100 ? -15.751 4.964 6.745 1.00 90.56 100 ASP A O 1
ATOM 754 N N . LEU A 1 101 ? -15.662 3.923 4.756 1.00 88.38 101 LEU A N 1
ATOM 755 C CA . LEU A 1 101 ? -14.555 4.718 4.217 1.00 88.38 101 LEU A CA 1
ATOM 756 C C . LEU A 1 101 ? -14.876 6.216 4.095 1.00 88.38 101 LEU A C 1
ATOM 758 O O . LEU A 1 101 ? -13.957 7.032 4.030 1.00 88.38 101 LEU A O 1
ATOM 762 N N . LYS A 1 102 ? -16.159 6.605 4.066 1.00 86.56 102 LYS A N 1
ATOM 763 C CA . LYS A 1 102 ? -16.569 8.017 3.988 1.00 86.56 102 LYS A CA 1
ATOM 764 C C . LYS A 1 102 ? -16.549 8.701 5.350 1.00 86.56 102 LYS A C 1
ATOM 766 O O . LYS A 1 102 ? -16.430 9.922 5.405 1.00 86.56 102 LYS A O 1
ATOM 771 N N . ALA A 1 103 ? -16.650 7.929 6.430 1.00 84.00 103 ALA A N 1
ATOM 772 C CA . ALA A 1 103 ? -16.581 8.431 7.798 1.00 84.00 103 ALA A CA 1
ATOM 773 C C . ALA A 1 103 ? -15.141 8.631 8.299 1.00 84.00 103 ALA A C 1
ATOM 775 O O . ALA A 1 103 ? -14.949 9.166 9.392 1.00 84.00 103 ALA A O 1
ATOM 776 N N . GLY A 1 104 ? -14.130 8.209 7.530 1.00 78.19 104 GLY A N 1
ATOM 777 C CA . GLY A 1 104 ? -12.729 8.303 7.925 1.00 78.19 104 GLY A CA 1
ATOM 778 C C . GLY A 1 104 ? -12.297 9.734 8.257 1.00 78.19 104 GLY A C 1
ATOM 779 O O . GLY A 1 104 ? -12.516 10.661 7.477 1.00 78.19 104 GLY A O 1
ATOM 780 N N . VAL A 1 105 ? -11.645 9.911 9.407 1.00 79.94 105 VAL A N 1
ATOM 781 C CA . VAL A 1 105 ? -11.118 11.210 9.849 1.00 79.94 105 VAL A CA 1
ATOM 782 C C . VAL A 1 105 ? -9.602 11.226 9.646 1.00 79.94 105 VAL A C 1
ATOM 784 O O . VAL A 1 105 ? -8.936 10.300 10.118 1.00 79.94 105 VAL A O 1
ATOM 787 N N . PRO A 1 106 ? -9.036 12.247 8.968 1.00 76.00 106 PRO A N 1
ATOM 788 C CA . PRO A 1 106 ? -7.592 12.358 8.830 1.00 76.00 106 PRO A CA 1
ATOM 789 C C . PRO A 1 106 ? -6.919 12.404 10.202 1.00 76.00 106 PRO A C 1
ATOM 791 O O . PRO A 1 106 ? -7.454 13.042 11.116 1.00 76.00 106 PRO A O 1
ATOM 794 N N . PRO A 1 107 ? -5.759 11.746 10.366 1.00 68.12 107 PRO A N 1
ATOM 795 C CA . PRO A 1 107 ? -4.994 11.857 11.588 1.00 68.12 107 PRO A CA 1
ATOM 796 C C . PRO A 1 107 ? -4.639 13.326 11.846 1.00 68.12 107 PRO A C 1
ATOM 798 O O . PRO A 1 107 ? -4.600 14.138 10.910 1.00 68.12 107 PRO A O 1
ATOM 801 N N . PRO A 1 108 ? -4.370 13.682 13.113 1.00 70.62 108 PRO A N 1
ATOM 802 C CA . PRO A 1 108 ? -3.802 14.981 13.428 1.00 70.62 108 PRO A CA 1
ATOM 803 C C . PRO A 1 108 ? -2.560 15.215 12.556 1.00 70.62 108 PRO A C 1
ATOM 805 O O . PRO A 1 108 ? -1.839 14.253 12.282 1.00 70.62 108 PRO A O 1
ATOM 808 N N . PRO A 1 109 ? -2.299 16.458 12.116 1.00 67.62 109 PRO A N 1
ATOM 809 C CA . PRO A 1 109 ? -1.130 16.749 11.300 1.00 67.62 109 PRO A CA 1
ATOM 810 C C . PRO A 1 109 ? 0.126 16.232 12.005 1.00 67.62 109 PRO A C 1
ATOM 812 O O . PRO A 1 109 ? 0.344 16.529 13.184 1.00 67.62 109 PRO A O 1
ATOM 815 N N . GLU A 1 110 ? 0.915 15.431 11.286 1.00 60.72 110 GLU A N 1
ATOM 816 C CA . GLU A 1 110 ? 2.192 14.928 11.780 1.00 60.72 110 GLU A CA 1
ATOM 817 C C . GLU A 1 110 ? 3.047 16.107 12.248 1.00 60.72 110 GLU A C 1
ATOM 819 O O . GLU A 1 110 ? 3.123 17.150 11.590 1.00 60.72 110 GLU A O 1
ATOM 824 N N . GLN A 1 111 ? 3.660 15.958 13.422 1.00 57.12 111 GLN A N 1
ATOM 825 C CA . GLN A 1 111 ? 4.614 16.943 13.908 1.00 57.12 111 GLN A CA 1
ATOM 826 C C . GLN A 1 111 ? 5.756 17.021 12.897 1.00 57.12 111 GLN A C 1
ATOM 828 O O . GLN A 1 111 ? 6.366 16.004 12.574 1.00 57.12 111 GLN A O 1
ATOM 833 N N . ASP A 1 112 ? 6.010 18.228 12.391 1.00 68.88 112 ASP A N 1
ATOM 834 C CA . ASP A 1 112 ? 7.097 18.509 11.459 1.00 68.88 112 ASP A CA 1
ATOM 835 C C . ASP A 1 112 ? 8.385 17.829 11.947 1.00 68.88 112 ASP A C 1
ATOM 837 O O . ASP A 1 112 ? 8.734 17.912 13.127 1.00 68.88 112 ASP A O 1
ATOM 841 N N . VAL A 1 113 ? 9.107 17.156 11.049 1.00 63.69 113 VAL A N 1
ATOM 842 C CA . VAL A 1 113 ? 10.414 16.563 11.355 1.00 63.69 113 VAL A CA 1
ATOM 843 C C . VAL A 1 113 ? 11.337 17.620 11.965 1.00 63.69 113 VAL A C 1
ATOM 845 O O . VAL A 1 113 ? 12.088 17.314 12.888 1.00 63.69 113 VAL A O 1
ATOM 848 N N . ALA A 1 114 ? 11.229 18.882 11.534 1.00 62.78 114 ALA A N 1
ATOM 849 C CA . ALA A 1 114 ? 11.945 19.994 12.150 1.00 62.78 114 ALA A CA 1
ATOM 850 C C . ALA A 1 114 ? 11.538 20.218 13.617 1.00 62.78 114 ALA A C 1
ATOM 852 O O . ALA A 1 114 ? 12.399 20.474 14.459 1.00 62.78 114 ALA A O 1
ATOM 853 N N . ALA A 1 115 ? 10.254 20.071 13.949 1.00 63.38 115 ALA A N 1
ATOM 854 C CA . ALA A 1 115 ? 9.758 20.149 15.319 1.00 63.38 115 ALA A CA 1
ATOM 855 C C . ALA A 1 115 ? 10.216 18.950 16.165 1.00 63.38 115 ALA A C 1
ATOM 857 O O . ALA A 1 115 ? 10.599 19.137 17.319 1.00 63.38 115 ALA A O 1
ATOM 858 N N . LEU A 1 116 ? 10.258 17.741 15.595 1.00 63.03 116 LEU A N 1
ATOM 859 C CA . LEU A 1 116 ? 10.767 16.547 16.280 1.00 63.03 116 LEU A CA 1
ATOM 860 C C . LEU A 1 116 ? 12.275 16.646 16.559 1.00 63.03 116 LEU A C 1
ATOM 862 O O . LEU A 1 116 ? 12.729 16.355 17.666 1.00 63.03 116 LEU A O 1
ATOM 866 N N . VAL A 1 117 ? 13.055 17.106 15.575 1.00 64.50 117 VAL A N 1
ATOM 867 C CA . VAL A 1 117 ? 14.498 17.347 15.718 1.00 64.50 117 VAL A CA 1
ATOM 868 C C . VAL A 1 117 ? 14.751 18.435 16.761 1.00 64.50 117 VAL A C 1
ATOM 870 O O . VAL A 1 117 ? 15.566 18.229 17.659 1.00 64.50 117 VAL A O 1
ATOM 873 N N . ALA A 1 118 ? 14.000 19.539 16.722 1.00 65.69 118 ALA A N 1
ATOM 874 C CA . ALA A 1 118 ? 14.095 20.597 17.725 1.00 65.69 118 ALA A CA 1
ATOM 875 C C . ALA A 1 118 ? 13.729 20.113 19.143 1.00 65.69 118 ALA A C 1
ATOM 877 O O . ALA A 1 118 ? 14.391 20.493 20.107 1.00 65.69 118 ALA A O 1
ATOM 878 N N . ALA A 1 119 ? 12.714 19.254 19.278 1.00 62.34 119 ALA A N 1
ATOM 879 C CA . ALA A 1 119 ? 12.262 18.722 20.565 1.00 62.34 119 ALA A CA 1
ATOM 880 C C . ALA A 1 119 ? 13.207 17.659 21.148 1.00 62.34 119 ALA A C 1
ATOM 882 O O . ALA A 1 119 ? 13.365 17.571 22.363 1.00 62.34 119 ALA A O 1
ATOM 883 N N . SER A 1 120 ? 13.856 16.864 20.291 1.00 61.31 120 SER A N 1
ATOM 884 C CA . SER A 1 120 ? 14.777 15.797 20.706 1.00 61.31 120 SER A CA 1
ATOM 885 C C . SER A 1 120 ? 16.086 16.302 21.319 1.00 61.31 120 SER A C 1
ATOM 887 O O . SER A 1 120 ? 16.833 15.507 21.887 1.00 61.31 120 SER A O 1
ATOM 889 N N . GLY A 1 121 ? 16.387 17.604 21.226 1.00 50.44 121 GLY A N 1
ATOM 890 C CA . GLY A 1 121 ? 17.563 18.203 21.863 1.00 50.44 121 GLY A CA 1
ATOM 891 C C . GLY A 1 121 ? 18.901 17.621 21.394 1.00 50.44 121 GLY A C 1
ATOM 892 O O . GLY A 1 121 ? 19.936 17.954 21.973 1.00 50.44 121 GLY A O 1
ATOM 893 N N . VAL A 1 122 ? 18.909 16.788 20.343 1.00 50.91 122 VAL A N 1
ATOM 894 C CA . VAL A 1 122 ? 20.120 16.347 19.652 1.00 50.91 122 VAL A CA 1
ATOM 895 C C . VAL A 1 122 ? 20.627 17.549 18.873 1.00 50.91 122 VAL A C 1
ATOM 897 O O . VAL A 1 122 ? 20.416 17.714 17.674 1.00 50.91 122 VAL A O 1
ATOM 900 N N . SER A 1 123 ? 21.275 18.447 19.607 1.00 50.25 123 SER A N 1
ATOM 901 C CA . SER A 1 123 ? 22.176 19.421 19.037 1.00 50.25 123 SER A CA 1
ATOM 902 C C . SER A 1 123 ? 23.216 18.606 18.284 1.00 50.25 123 SER A C 1
ATOM 904 O O . SER A 1 123 ? 24.042 17.927 18.896 1.00 50.25 123 SER A O 1
ATOM 906 N N . GLY A 1 124 ? 23.118 18.604 16.956 1.00 53.28 124 GLY A N 1
ATOM 907 C CA . GLY A 1 124 ? 24.164 18.129 16.070 1.00 53.28 124 GLY A CA 1
ATOM 908 C C . GLY A 1 124 ? 25.391 19.012 16.251 1.00 53.28 124 GLY A C 1
ATOM 909 O O . GLY A 1 124 ? 25.732 19.801 15.378 1.00 53.28 124 GLY A O 1
ATOM 910 N N . GLN A 1 125 ? 26.060 18.899 17.397 1.00 48.94 125 GLN A N 1
ATOM 911 C CA . GLN A 1 125 ? 27.455 19.249 17.509 1.00 48.94 125 GLN A CA 1
ATOM 912 C C . GLN A 1 125 ? 28.181 18.216 16.660 1.00 48.94 125 GLN A C 1
ATOM 914 O O . GLN A 1 125 ? 28.628 17.178 17.142 1.00 48.94 125 GLN A O 1
ATOM 919 N N . S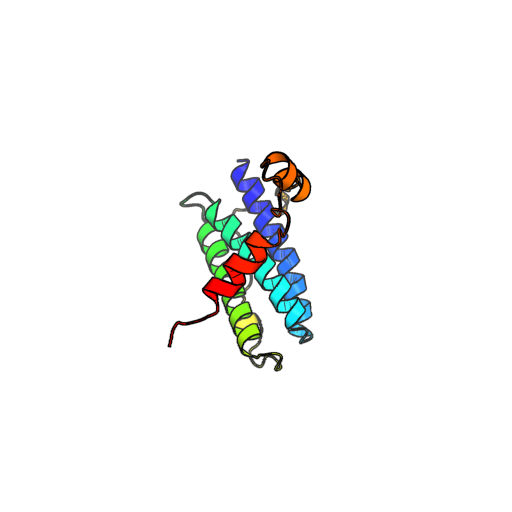ER A 1 126 ? 28.307 18.505 15.364 1.00 57.91 126 SER A N 1
ATOM 920 C CA . SER A 1 126 ? 29.527 18.120 14.680 1.00 57.91 126 SER A CA 1
ATOM 921 C C . SER A 1 126 ? 30.646 18.670 15.557 1.00 57.91 126 SER A C 1
ATOM 923 O O . SER A 1 126 ? 30.825 19.891 15.632 1.00 57.91 126 SER A O 1
ATOM 925 N N . ALA A 1 127 ? 31.317 17.793 16.306 1.00 54.53 127 ALA A N 1
ATOM 926 C CA . ALA A 1 127 ? 32.543 18.172 16.980 1.00 54.53 127 ALA A CA 1
ATOM 927 C C . ALA A 1 127 ? 33.400 18.894 15.928 1.00 54.53 127 ALA A C 1
ATOM 929 O O . ALA A 1 127 ? 33.480 18.404 14.793 1.00 54.53 127 ALA A O 1
ATOM 930 N N . PRO A 1 128 ? 33.951 20.082 16.229 1.00 55.94 128 PRO A N 1
ATOM 931 C CA . PRO A 1 128 ? 34.807 20.764 15.275 1.00 55.94 128 PRO A CA 1
ATOM 932 C C . PRO A 1 128 ? 35.875 19.766 14.826 1.00 55.94 128 PRO A C 1
ATOM 934 O O . PRO A 1 128 ? 36.445 19.066 15.664 1.00 55.94 128 PRO A O 1
ATOM 937 N N . LEU A 1 129 ? 36.096 19.660 13.513 1.00 57.59 129 LEU A N 1
ATOM 938 C CA . LEU A 1 129 ? 37.201 18.892 12.943 1.00 57.59 129 LEU A CA 1
ATOM 939 C C . LEU A 1 129 ? 38.504 19.549 13.409 1.00 57.59 129 LEU A C 1
ATOM 941 O O . LEU A 1 129 ? 39.075 20.395 12.725 1.00 57.59 129 LEU A O 1
ATOM 945 N N . THR A 1 130 ? 38.925 19.230 14.629 1.00 73.88 130 THR A N 1
ATOM 946 C CA . THR A 1 130 ? 40.219 19.625 15.162 1.00 73.88 130 THR A CA 1
ATOM 947 C C . THR A 1 130 ? 41.289 18.797 14.472 1.00 73.88 130 THR A C 1
ATOM 949 O O . THR A 1 130 ? 41.045 17.674 14.021 1.00 73.88 130 THR A O 1
ATOM 952 N N . GLU A 1 131 ? 42.493 19.350 14.379 1.00 68.56 131 GLU A N 1
ATOM 953 C CA . GLU A 1 131 ? 43.625 18.665 13.759 1.00 68.56 131 GLU A CA 1
ATOM 954 C C . GLU A 1 131 ? 43.892 17.297 14.421 1.00 68.56 131 GLU A C 1
ATOM 956 O O . GLU A 1 131 ? 44.126 16.305 13.729 1.00 68.56 131 GLU A O 1
ATOM 961 N N . GLU A 1 132 ? 43.711 17.206 15.743 1.00 67.00 132 GLU A N 1
ATOM 962 C CA . GLU A 1 132 ? 43.720 15.954 16.510 1.00 67.00 132 GLU A CA 1
ATOM 963 C C . GLU A 1 132 ? 42.634 14.952 16.077 1.00 67.00 132 GLU A C 1
ATOM 965 O O . GLU A 1 132 ? 42.921 13.761 15.941 1.00 67.00 132 GLU A O 1
ATOM 970 N N . GLY A 1 133 ? 41.404 15.410 15.815 1.00 65.31 133 GLY A N 1
ATOM 971 C CA . GLY A 1 133 ? 40.315 14.553 15.331 1.00 65.31 133 GLY A CA 1
ATOM 972 C C . GLY A 1 133 ? 40.600 13.981 13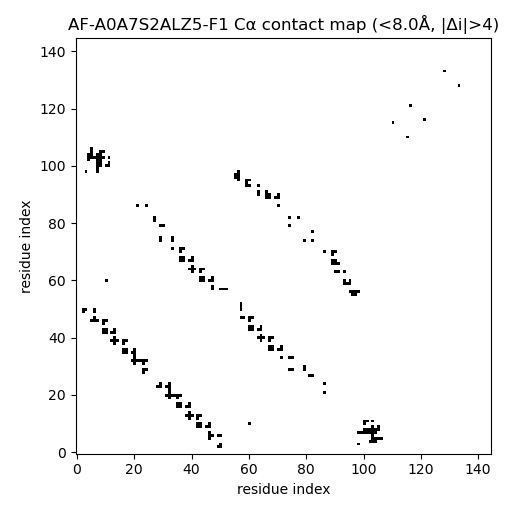.940 1.00 65.31 133 GLY A C 1
ATOM 973 O O . GLY A 1 133 ? 40.371 12.797 13.691 1.00 65.31 133 GLY A O 1
ATOM 974 N N . CYS A 1 134 ? 41.189 14.789 13.056 1.00 68.56 134 CYS A N 1
ATOM 975 C CA . CYS A 1 134 ? 41.635 14.341 11.736 1.00 68.56 134 CYS A CA 1
ATOM 976 C C . CYS A 1 134 ? 42.789 13.327 11.824 1.00 68.56 134 CYS A C 1
ATOM 978 O O . CYS A 1 134 ? 42.783 12.334 11.094 1.00 68.56 134 CYS A O 1
ATOM 980 N N . ARG A 1 135 ? 43.754 13.523 12.735 1.00 68.81 135 ARG A N 1
ATOM 981 C CA . ARG A 1 135 ? 44.867 12.577 12.942 1.00 68.81 135 ARG A CA 1
ATOM 982 C C . ARG A 1 135 ? 44.401 11.216 13.453 1.00 68.81 135 ARG A C 1
ATOM 984 O O . ARG A 1 135 ? 44.909 10.204 12.982 1.00 68.81 135 ARG A O 1
ATOM 991 N N . LEU A 1 136 ? 43.415 11.170 14.349 1.00 68.12 136 LEU A N 1
ATOM 992 C CA . LEU A 1 136 ? 42.838 9.914 14.852 1.00 68.12 136 LEU A CA 1
ATOM 993 C C . LEU A 1 136 ? 42.176 9.084 13.743 1.00 68.12 136 LEU A C 1
ATOM 995 O O . LEU A 1 136 ? 42.371 7.873 13.673 1.00 68.12 136 LEU A O 1
ATOM 999 N N . VAL A 1 137 ? 41.438 9.732 12.837 1.00 68.62 137 VAL A N 1
ATOM 1000 C CA . VAL A 1 137 ? 40.804 9.051 11.693 1.00 68.62 137 VAL A CA 1
ATOM 1001 C C . VAL A 1 137 ? 41.846 8.538 10.695 1.00 68.62 137 VAL A C 1
ATOM 1003 O O . VAL A 1 137 ? 41.668 7.466 10.118 1.00 68.62 137 VAL A O 1
ATOM 1006 N N . LEU A 1 138 ? 42.939 9.278 10.498 1.00 69.44 138 LEU A N 1
ATOM 1007 C CA . LEU A 1 138 ? 44.048 8.842 9.648 1.00 69.44 138 LEU A CA 1
ATOM 1008 C C . LEU A 1 138 ? 44.823 7.672 10.270 1.00 69.44 138 LEU A C 1
ATOM 1010 O O . LEU A 1 138 ? 45.163 6.739 9.550 1.00 69.44 138 LEU A O 1
ATOM 1014 N N . ALA A 1 139 ? 45.031 7.670 11.589 1.00 68.06 139 ALA A N 1
ATOM 1015 C CA . ALA A 1 139 ? 45.691 6.573 12.298 1.00 68.06 139 ALA A CA 1
ATOM 1016 C C . ALA A 1 139 ? 44.901 5.254 12.218 1.00 68.06 139 ALA A C 1
ATOM 1018 O O . ALA A 1 139 ? 45.495 4.192 12.087 1.00 68.06 139 ALA A O 1
ATOM 1019 N N . LEU A 1 140 ? 43.565 5.316 12.214 1.00 66.81 140 LEU A N 1
ATOM 1020 C CA . LEU A 1 140 ? 42.696 4.139 12.059 1.00 66.81 140 LEU A CA 1
ATOM 1021 C C . LEU A 1 140 ? 42.684 3.552 10.635 1.00 66.81 140 LEU A C 1
ATOM 1023 O O . LEU A 1 140 ? 42.217 2.432 10.442 1.00 66.81 140 LEU A O 1
ATOM 1027 N N . LYS A 1 141 ? 43.150 4.306 9.631 1.00 62.28 141 LYS A N 1
ATOM 1028 C CA . LYS A 1 141 ? 43.196 3.876 8.223 1.00 62.28 141 LYS A CA 1
ATOM 1029 C C . LYS A 1 141 ? 44.530 3.267 7.801 1.00 62.28 141 LYS A C 1
ATOM 1031 O O . LYS A 1 141 ? 44.623 2.793 6.670 1.00 62.28 141 LYS A O 1
ATOM 1036 N N . SER A 1 142 ? 45.525 3.261 8.678 1.00 52.81 142 SER A N 1
ATOM 1037 C CA . SER A 1 142 ? 46.784 2.566 8.441 1.00 52.81 142 SER A CA 1
ATOM 1038 C C . SER A 1 142 ? 46.694 1.178 9.078 1.00 52.81 142 SER A C 1
ATOM 1040 O O . SER A 1 142 ? 46.796 1.087 10.300 1.00 52.81 142 SER A O 1
ATOM 1042 N N . PRO A 1 143 ? 46.471 0.092 8.316 1.00 53.59 143 PRO A N 1
ATOM 1043 C CA . PRO A 1 143 ? 46.773 -1.231 8.836 1.00 53.59 143 PRO A CA 1
ATOM 1044 C C . PRO A 1 143 ? 48.290 -1.289 9.041 1.00 53.59 143 PRO A C 1
ATOM 1046 O O . PRO A 1 143 ? 49.048 -1.007 8.113 1.00 53.59 143 PRO A O 1
ATOM 1049 N N . GLU A 1 144 ? 48.727 -1.569 10.267 1.00 56.06 144 GLU A N 1
ATOM 1050 C CA . GLU A 1 144 ? 50.114 -1.955 10.527 1.00 56.06 144 GLU A CA 1
ATOM 1051 C C . GLU A 1 144 ? 50.420 -3.200 9.671 1.00 56.06 144 GLU A C 1
ATOM 1053 O O . GLU A 1 144 ? 49.654 -4.167 9.706 1.00 56.06 144 GLU A O 1
ATOM 1058 N N . GLU A 1 145 ? 51.468 -3.120 8.840 1.00 47.19 145 GLU A N 1
ATOM 1059 C CA . GLU A 1 145 ? 52.032 -4.257 8.087 1.00 47.19 145 GLU A CA 1
ATOM 1060 C C . GLU A 1 145 ? 52.566 -5.352 9.019 1.00 47.19 145 GLU A C 1
ATOM 1062 O O . GLU A 1 145 ? 53.238 -5.008 10.021 1.00 47.19 145 GLU A O 1
#

Secondary structure (DSSP, 8-state):
-HHHHHHHHHHHHHHHHHHHHHHHHHTT-HHHHHHHHHHHHHHHHHHHHHSPTT-TTHHHHHHHHHHHHHHHHHHHHTTTPPP-S-GGGT------SS--TTS--PPPPPP-HHHHHHHT----------HHHHHHHHHTT----

Mean predicted aligned error: 11.64 Å